Protein AF-A0A3M6BS94-F1 (afdb_monomer_lite)

InterPro domains:
  IPR003469 Glycoside hydrolase, family 68 [PF02435] (42-140)
  IPR023296 Glycosyl hydrolase, five-bladed beta-propeller domain superfamily [G3DSA:2.115.10.20] (40-140)
  IPR023296 Glycosyl hydrolase, five-bladed beta-propeller domain superfamily [SSF75005] (42-119)

Secondary structure (DSSP, 8-state):
---------SHHHHHHHHHHHHHHHSSHHHHHHTTT-TTGGG--SPPP---HHHHTT--TT-TTTPPPPPPTTPPPS-SSEEEEEEEE-B-TT--B-EETTEE-EEEEEEE--TT-GGGB-TTS-B-HHHHHHGGGGT--

Foldseek 3Di:
DDDDDDPDDPVVVVVVVVVVVVVVVPPVVVVVVLPPDPVNPPPPDDDDDCDPVNVVPDDQPDPVPHDDDDDPPDDDPDPWKDWDDKAWDADPVGHHDADPPHTDIDTFMATDCQPDQVQADPVRGGNSVVSVVCSVVGTD

Radius of gyration: 22.47 Å; chains: 1; bounding box: 51×60×48 Å

pLDDT: mean 79.57, std 26.52, range [26.73, 98.44]

Sequence (140 aa):
MAFERQRYSSVAAASQSYLKVLIMSNSSSAVSQLKNSPLVGNINYAPTVWSRADALKVNENDPTTTQPLVSPDFPVMSDTVFIWDTMPLRELDGTVVSVNGWSVILTLTADRHPNDPQYLDANGRYDIKRDWEDRHGRAR

Structure (mmCIF, N/CA/C/O backbone):
data_AF-A0A3M6BS94-F1
#
_entry.id   AF-A0A3M6BS94-F1
#
loop_
_atom_site.group_PDB
_atom_site.id
_atom_site.type_symbol
_atom_site.label_atom_id
_atom_site.label_alt_id
_atom_site.label_comp_id
_atom_site.label_asym_id
_atom_site.label_entity_id
_atom_site.label_seq_id
_atom_site.pdbx_PDB_ins_code
_atom_site.Cartn_x
_atom_site.Cartn_y
_atom_site.Cartn_z
_atom_site.occupancy
_atom_site.B_iso_or_equiv
_atom_site.auth_seq_id
_atom_site.auth_comp_id
_atom_site.auth_asym_id
_atom_site.auth_atom_id
_atom_site.pdbx_PDB_model_num
ATOM 1 N N . MET A 1 1 ? 19.980 32.746 21.914 1.00 34.34 1 MET A N 1
ATOM 2 C CA . MET A 1 1 ? 20.323 31.374 22.340 1.00 34.34 1 MET A CA 1
ATOM 3 C C . MET A 1 1 ? 19.536 30.420 21.462 1.00 34.34 1 MET A C 1
ATOM 5 O O . MET A 1 1 ? 18.316 30.510 21.443 1.00 34.34 1 MET A O 1
ATOM 9 N N . ALA A 1 2 ? 20.235 29.664 20.616 1.00 28.88 2 ALA A N 1
ATOM 10 C CA . ALA A 1 2 ? 19.656 28.866 19.540 1.00 28.88 2 ALA A CA 1
ATOM 11 C C . ALA A 1 2 ? 19.224 27.489 20.063 1.00 28.88 2 ALA A C 1
ATOM 13 O O . ALA A 1 2 ? 19.974 26.839 20.785 1.00 28.88 2 ALA A O 1
ATOM 14 N N . PHE A 1 3 ? 18.003 27.082 19.718 1.00 26.73 3 PHE A N 1
ATOM 15 C CA . PHE A 1 3 ? 17.407 25.807 20.104 1.00 26.73 3 PHE A CA 1
ATOM 16 C C . PHE A 1 3 ? 17.694 24.791 18.992 1.00 26.73 3 PHE A C 1
ATOM 18 O O . PHE A 1 3 ? 17.114 24.853 17.906 1.00 26.73 3 PHE A O 1
ATOM 25 N N . GLU A 1 4 ? 18.655 23.906 19.234 1.00 26.98 4 GLU A N 1
ATOM 26 C CA . GLU A 1 4 ? 19.094 22.884 18.289 1.00 26.98 4 GLU A CA 1
ATOM 27 C C . GLU A 1 4 ? 18.108 21.703 18.294 1.00 26.98 4 GLU A C 1
ATOM 29 O O . GLU A 1 4 ? 17.837 21.088 19.326 1.00 26.98 4 GLU A O 1
ATOM 34 N N . ARG A 1 5 ? 17.512 21.410 17.129 1.00 31.23 5 ARG A N 1
ATOM 35 C CA . ARG A 1 5 ? 16.587 20.284 16.933 1.00 31.23 5 ARG A CA 1
ATOM 36 C C . ARG A 1 5 ? 17.375 18.975 16.916 1.00 31.23 5 ARG A C 1
ATOM 38 O O . ARG A 1 5 ? 18.010 18.650 15.916 1.00 31.23 5 ARG A O 1
ATOM 45 N N . GLN A 1 6 ? 17.252 18.179 17.973 1.00 29.06 6 GLN A N 1
ATOM 46 C CA . GLN A 1 6 ? 17.680 16.783 17.955 1.00 29.06 6 GLN A CA 1
ATOM 47 C C . GLN A 1 6 ? 16.813 15.970 16.978 1.00 29.06 6 GLN A C 1
ATOM 49 O O . GLN A 1 6 ? 15.680 15.596 17.277 1.00 29.06 6 GLN A O 1
ATOM 54 N N . ARG A 1 7 ? 17.350 15.686 15.786 1.00 32.53 7 ARG A N 1
ATOM 55 C CA . ARG A 1 7 ? 16.844 14.639 14.889 1.00 32.53 7 ARG A CA 1
ATOM 56 C C . ARG A 1 7 ? 17.510 13.310 15.243 1.00 32.53 7 ARG A C 1
ATOM 58 O O . ARG A 1 7 ? 18.536 12.953 14.672 1.00 32.53 7 ARG A O 1
ATOM 65 N N . TYR A 1 8 ? 16.918 12.567 16.175 1.00 31.81 8 TYR A N 1
ATOM 66 C CA . TYR A 1 8 ? 17.336 11.196 16.468 1.00 31.81 8 TYR A CA 1
ATOM 67 C C . TYR A 1 8 ? 16.718 10.192 15.481 1.00 31.81 8 TYR A C 1
ATOM 69 O O . TYR A 1 8 ? 15.539 9.861 15.526 1.00 31.81 8 TYR A O 1
ATOM 77 N N . SER A 1 9 ? 17.570 9.742 14.556 1.00 40.62 9 SER A N 1
ATOM 78 C CA . SER A 1 9 ? 17.952 8.328 14.397 1.00 40.62 9 SER A CA 1
ATOM 79 C C . SER A 1 9 ? 16.873 7.252 14.165 1.00 40.62 9 SER A C 1
ATOM 81 O O . SER A 1 9 ? 16.862 6.244 14.867 1.00 40.62 9 SER A O 1
ATOM 83 N N . SER A 1 10 ? 16.064 7.356 13.109 1.00 36.84 10 SER A N 1
ATOM 84 C CA . SER A 1 10 ? 15.426 6.167 12.496 1.00 36.84 10 SER A CA 1
ATOM 85 C C . SER A 1 10 ? 16.078 5.747 11.169 1.00 36.84 10 SER A C 1
ATOM 87 O O . SER A 1 10 ? 16.049 4.575 10.804 1.00 36.84 10 SER A O 1
ATOM 89 N N . VAL A 1 11 ? 16.778 6.662 10.489 1.00 37.97 11 VAL A N 1
ATOM 90 C CA . VAL A 1 11 ? 17.466 6.376 9.211 1.00 37.97 11 VAL A CA 1
ATOM 91 C C . VAL A 1 11 ? 18.764 5.573 9.417 1.00 37.97 11 VAL A C 1
ATOM 93 O O . VAL A 1 11 ? 19.186 4.817 8.545 1.00 37.97 11 VAL A O 1
ATOM 96 N N . ALA A 1 12 ? 19.385 5.673 10.597 1.00 38.06 12 ALA A N 1
ATOM 97 C CA . ALA A 1 12 ? 20.634 4.972 10.910 1.00 38.06 12 ALA A CA 1
ATOM 98 C C . ALA A 1 12 ? 20.440 3.466 11.179 1.00 38.06 12 ALA A C 1
ATOM 100 O O . ALA A 1 12 ? 21.316 2.672 10.840 1.00 38.06 12 ALA A O 1
ATOM 101 N N . ALA A 1 13 ? 19.291 3.060 11.732 1.00 36.31 13 ALA A N 1
ATOM 102 C CA . ALA A 1 13 ? 19.003 1.651 12.009 1.00 36.31 13 ALA A CA 1
ATOM 103 C C . ALA A 1 13 ? 18.717 0.870 10.715 1.00 36.31 13 ALA A C 1
ATOM 105 O O . ALA A 1 13 ? 19.284 -0.200 10.505 1.00 36.31 13 ALA A O 1
ATOM 106 N N . ALA A 1 14 ? 17.943 1.454 9.791 1.00 39.47 14 ALA A N 1
ATOM 107 C CA . ALA A 1 14 ? 17.759 0.884 8.457 1.00 39.47 14 ALA A CA 1
ATOM 108 C C . ALA A 1 14 ? 19.083 0.862 7.669 1.00 39.47 14 ALA A C 1
ATOM 110 O O . ALA A 1 14 ? 19.396 -0.131 7.017 1.00 39.47 14 ALA A O 1
ATOM 111 N N . SER A 1 15 ? 19.909 1.909 7.793 1.00 39.75 15 SER A N 1
ATOM 112 C CA . SER A 1 15 ? 21.232 1.976 7.159 1.00 39.75 15 SER A CA 1
ATOM 113 C C . SER A 1 15 ? 22.153 0.826 7.586 1.00 39.75 15 SER A C 1
ATOM 115 O O . SER A 1 15 ? 22.807 0.232 6.733 1.00 39.75 15 SER A O 1
ATOM 117 N N . GLN A 1 16 ? 22.156 0.424 8.864 1.00 35.91 16 GLN A N 1
ATOM 118 C CA . GLN A 1 16 ? 22.969 -0.710 9.330 1.00 35.91 16 GLN A CA 1
ATOM 119 C C . GLN A 1 16 ? 22.481 -2.062 8.792 1.00 35.91 16 GLN A C 1
ATOM 121 O O . GLN A 1 16 ? 23.303 -2.903 8.418 1.00 35.91 16 GLN A O 1
ATOM 126 N N . SER A 1 17 ? 21.165 -2.268 8.693 1.00 38.34 17 SER A N 1
ATOM 127 C CA . SER A 1 17 ? 20.587 -3.482 8.102 1.00 38.34 17 SER A CA 1
ATOM 128 C C . SER A 1 17 ? 20.880 -3.581 6.601 1.00 38.34 17 SER A C 1
ATOM 130 O O . SER A 1 17 ? 21.274 -4.644 6.123 1.00 38.34 17 SER A O 1
ATOM 132 N N . TYR A 1 18 ? 20.784 -2.465 5.871 1.00 39.12 18 TYR A N 1
ATOM 133 C CA . TYR A 1 18 ? 21.134 -2.396 4.448 1.00 39.12 18 TYR A CA 1
ATOM 134 C C . TYR A 1 18 ? 22.643 -2.518 4.204 1.00 39.12 18 TYR A C 1
ATOM 136 O O . TYR A 1 18 ? 23.051 -3.215 3.278 1.00 39.12 18 TYR A O 1
ATOM 144 N N . LEU A 1 19 ? 23.487 -1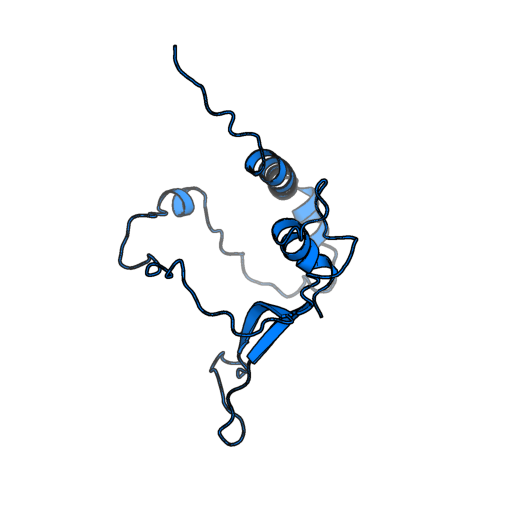.927 5.057 1.00 34.41 19 LEU A N 1
ATOM 145 C CA . LEU A 1 19 ? 24.943 -2.106 5.009 1.00 34.41 19 LEU A CA 1
ATOM 146 C C . LEU A 1 19 ? 25.330 -3.574 5.200 1.00 34.41 19 LEU A C 1
ATOM 148 O O . LEU A 1 19 ? 26.209 -4.059 4.492 1.00 34.41 19 LEU A O 1
ATOM 152 N N . LYS A 1 20 ? 24.646 -4.316 6.081 1.00 31.66 20 LYS A N 1
ATOM 153 C CA . LYS A 1 20 ? 24.878 -5.759 6.239 1.00 31.66 20 LYS A CA 1
ATOM 154 C C . LYS A 1 20 ? 24.555 -6.538 4.958 1.00 31.66 20 LYS A C 1
ATOM 156 O O . LYS A 1 20 ? 25.355 -7.376 4.550 1.00 31.66 20 LYS A O 1
ATOM 161 N N . VAL A 1 21 ? 23.439 -6.230 4.294 1.00 37.34 21 VAL A N 1
ATOM 162 C CA . VAL A 1 21 ? 23.040 -6.874 3.024 1.00 37.34 21 VAL A CA 1
ATOM 163 C C . VAL A 1 21 ? 23.991 -6.501 1.873 1.00 37.34 21 VAL A C 1
ATOM 165 O O . VAL A 1 21 ? 24.377 -7.360 1.076 1.00 37.34 21 VAL A O 1
ATOM 168 N N . LEU A 1 22 ? 24.447 -5.246 1.817 1.00 34.78 22 LEU A N 1
ATOM 169 C CA . LEU A 1 22 ? 25.379 -4.770 0.790 1.00 34.78 22 LEU A CA 1
ATOM 170 C C . LEU A 1 22 ? 26.784 -5.379 0.957 1.00 34.78 22 LEU A C 1
ATOM 172 O O . LEU A 1 22 ? 27.420 -5.743 -0.030 1.00 34.78 22 LEU A O 1
ATOM 176 N N . ILE A 1 23 ? 27.252 -5.562 2.199 1.00 39.06 23 ILE A N 1
ATOM 177 C CA . ILE A 1 23 ? 28.528 -6.239 2.489 1.00 39.06 23 ILE A CA 1
ATOM 178 C C . ILE A 1 23 ? 28.436 -7.740 2.160 1.00 39.06 23 ILE A C 1
ATOM 180 O O . ILE A 1 23 ? 29.387 -8.299 1.614 1.00 39.06 23 ILE A O 1
ATOM 184 N N . MET A 1 24 ? 27.283 -8.384 2.384 1.00 35.34 24 MET A N 1
ATOM 185 C CA . MET A 1 24 ? 27.066 -9.787 1.992 1.00 35.34 24 MET A CA 1
ATOM 186 C C . MET A 1 24 ? 27.039 -10.005 0.471 1.00 35.34 24 MET A C 1
ATOM 188 O O . MET A 1 24 ? 27.372 -11.091 0.000 1.00 35.34 24 MET A O 1
ATOM 192 N N . SER A 1 25 ? 26.720 -8.975 -0.314 1.00 40.44 25 SER A N 1
ATOM 193 C CA . SER A 1 25 ? 26.731 -9.058 -1.783 1.00 40.44 25 SER A CA 1
ATOM 194 C C . SER A 1 25 ? 28.145 -8.970 -2.378 1.00 40.44 25 SER A C 1
ATOM 196 O O . SER A 1 25 ? 28.381 -9.464 -3.476 1.00 40.44 25 SER A O 1
ATOM 198 N N . ASN A 1 26 ? 29.104 -8.404 -1.634 1.00 41.28 26 ASN A N 1
ATOM 199 C CA . ASN A 1 26 ? 30.525 -8.378 -2.006 1.00 41.28 26 ASN A CA 1
ATOM 200 C C . ASN A 1 26 ? 31.326 -9.554 -1.430 1.00 41.28 26 ASN A C 1
ATOM 202 O O . ASN A 1 26 ? 32.506 -9.710 -1.743 1.00 41.28 26 ASN A O 1
ATOM 206 N N . SER A 1 27 ? 30.716 -10.390 -0.587 1.00 40.00 27 SER A N 1
ATOM 207 C CA . SER A 1 27 ? 31.349 -11.629 -0.154 1.00 40.00 27 SER A CA 1
ATOM 208 C C . SER A 1 27 ? 31.184 -12.696 -1.235 1.00 40.00 27 SER A C 1
ATOM 210 O O . SER A 1 27 ? 30.068 -13.089 -1.573 1.00 40.00 27 SER A O 1
ATOM 212 N N . SER A 1 28 ? 32.306 -13.208 -1.748 1.00 47.81 28 SER A N 1
ATOM 213 C CA . SER A 1 28 ? 32.391 -14.321 -2.710 1.00 47.81 28 SER A CA 1
ATOM 214 C C . SER A 1 28 ? 31.606 -15.579 -2.291 1.00 47.81 28 SER A C 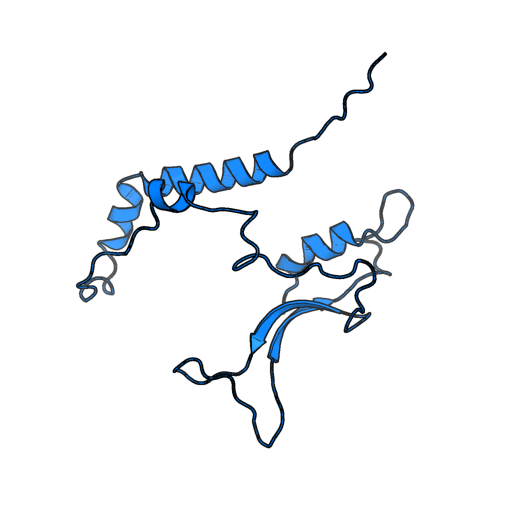1
ATOM 216 O O . SER A 1 28 ? 31.410 -16.490 -3.092 1.00 47.81 28 SER A O 1
ATOM 218 N N . SER A 1 29 ? 31.130 -15.634 -1.045 1.00 43.50 29 SER A N 1
ATOM 219 C CA . SER A 1 29 ? 30.254 -16.663 -0.498 1.00 43.50 29 SER A CA 1
ATOM 220 C C . SER A 1 29 ? 28.817 -16.605 -1.035 1.00 43.50 29 SER A C 1
ATOM 222 O O . SER A 1 29 ? 28.267 -17.667 -1.297 1.00 43.50 29 SER A O 1
ATOM 224 N N . ALA A 1 30 ? 28.206 -15.436 -1.274 1.00 44.12 30 ALA A N 1
ATOM 225 C CA . ALA A 1 30 ? 26.828 -15.369 -1.795 1.00 44.12 30 ALA A CA 1
ATOM 226 C C . ALA A 1 30 ? 26.733 -15.879 -3.246 1.00 44.12 30 ALA A C 1
ATOM 228 O O . ALA A 1 30 ? 25.821 -16.626 -3.596 1.00 44.12 30 ALA A O 1
ATOM 229 N N . VAL A 1 31 ? 27.747 -15.571 -4.062 1.00 44.75 31 VAL A N 1
ATOM 230 C CA . VAL A 1 31 ? 27.907 -16.123 -5.419 1.00 44.75 31 VAL A CA 1
ATOM 231 C C . VAL A 1 31 ? 28.221 -17.628 -5.375 1.00 44.75 31 VAL A C 1
ATOM 233 O O . VAL A 1 31 ? 27.805 -18.379 -6.255 1.00 44.75 31 VAL A O 1
ATOM 236 N N . SER A 1 32 ? 28.909 -18.101 -4.329 1.00 42.94 32 SER A N 1
ATOM 237 C CA . SER A 1 32 ? 29.201 -19.526 -4.135 1.00 42.94 32 SER A CA 1
ATOM 238 C C . SER A 1 32 ? 27.967 -20.357 -3.767 1.00 42.94 32 SER A C 1
ATOM 240 O O . SER A 1 32 ? 27.905 -21.519 -4.159 1.00 42.94 32 SER A O 1
ATOM 242 N N . GLN A 1 33 ? 26.987 -19.801 -3.045 1.00 42.75 33 GLN A N 1
ATOM 243 C CA . GLN A 1 33 ? 25.784 -20.546 -2.632 1.00 42.75 33 GLN A CA 1
ATOM 244 C C . GLN A 1 33 ? 24.807 -20.808 -3.792 1.00 42.75 33 GLN A C 1
ATOM 246 O O . GLN A 1 33 ? 24.020 -21.747 -3.739 1.00 42.75 33 GLN A O 1
ATOM 251 N N . LEU A 1 34 ? 24.892 -20.034 -4.879 1.00 48.41 34 LEU A N 1
ATOM 252 C CA . LEU A 1 34 ? 24.133 -20.281 -6.110 1.00 48.41 34 LEU A CA 1
ATOM 253 C C . LEU A 1 34 ? 24.735 -21.400 -6.977 1.00 48.41 34 LEU A C 1
ATOM 255 O O . LEU A 1 34 ? 24.039 -21.945 -7.822 1.00 48.41 34 LEU A O 1
ATOM 259 N N . LYS A 1 35 ? 25.999 -21.798 -6.784 1.00 43.03 35 LYS A N 1
ATOM 260 C CA . LYS A 1 35 ? 26.649 -22.795 -7.658 1.00 43.03 35 LYS A CA 1
ATOM 261 C C . LYS A 1 35 ? 26.177 -24.240 -7.462 1.00 43.03 35 LYS A C 1
ATOM 263 O O . LYS A 1 35 ? 26.392 -25.048 -8.360 1.00 43.03 35 LYS A O 1
ATOM 268 N N . ASN A 1 36 ? 25.528 -24.564 -6.341 1.00 46.41 36 ASN A N 1
ATOM 269 C CA . ASN A 1 36 ? 25.216 -25.955 -5.974 1.00 46.41 36 ASN A CA 1
ATOM 270 C C . ASN A 1 36 ? 23.716 -26.300 -5.993 1.00 46.41 36 ASN A C 1
ATOM 272 O O . ASN A 1 36 ? 23.330 -27.378 -5.542 1.00 46.41 36 ASN A O 1
ATOM 276 N N . SER A 1 37 ? 22.866 -25.424 -6.530 1.00 48.97 37 SER A N 1
ATOM 277 C CA . SER A 1 37 ? 21.441 -25.716 -6.700 1.00 48.97 37 SER A CA 1
ATOM 278 C C . SER A 1 37 ? 21.190 -26.371 -8.069 1.00 48.97 37 SER A C 1
ATOM 280 O O . SER A 1 37 ? 21.561 -25.783 -9.086 1.00 4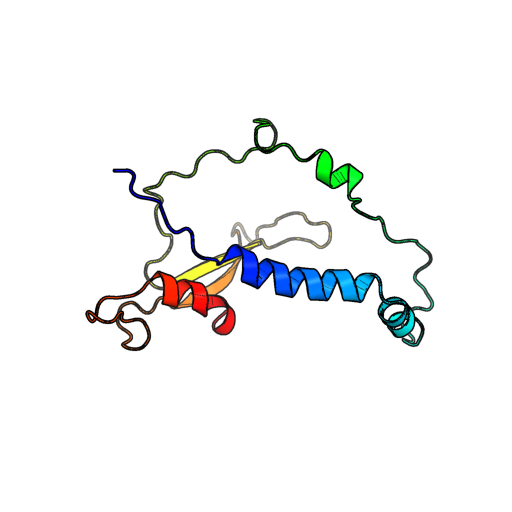8.97 37 SER A O 1
ATOM 282 N N . PRO A 1 38 ? 20.503 -27.531 -8.150 1.00 49.41 38 PRO A N 1
ATOM 283 C CA . PRO A 1 38 ? 20.219 -28.229 -9.415 1.00 49.41 38 PRO A CA 1
ATOM 284 C C . PRO A 1 38 ? 19.331 -27.431 -10.393 1.00 49.41 38 PRO A C 1
ATOM 286 O O . PRO A 1 38 ? 19.124 -27.849 -11.527 1.00 49.41 38 PRO A O 1
ATOM 289 N N . LEU A 1 39 ? 18.838 -26.261 -9.978 1.00 52.81 39 LEU A N 1
ATOM 290 C CA . LEU A 1 39 ? 18.056 -25.322 -10.786 1.00 52.81 39 LEU A CA 1
ATOM 291 C C . LEU A 1 39 ? 18.914 -24.282 -11.537 1.00 52.81 39 LEU A C 1
ATOM 293 O O . LEU A 1 39 ? 18.384 -23.521 -12.339 1.00 52.81 39 LEU A O 1
ATOM 297 N N . VAL A 1 40 ? 20.230 -24.234 -11.300 1.00 50.16 40 VAL A N 1
ATOM 298 C CA . VAL A 1 40 ? 21.137 -23.202 -11.856 1.00 50.16 40 VAL A CA 1
ATOM 299 C C . VAL A 1 40 ? 21.763 -23.625 -13.193 1.00 50.16 40 VAL A C 1
ATOM 301 O O . VAL A 1 40 ? 22.483 -22.860 -13.824 1.00 50.16 40 VAL A O 1
ATOM 304 N N . GLY A 1 41 ? 21.427 -24.819 -13.691 1.00 51.47 41 GLY A N 1
ATOM 305 C CA . GLY A 1 41 ? 21.954 -25.355 -14.951 1.00 51.47 41 GLY A CA 1
ATOM 306 C C . GLY A 1 41 ? 21.467 -24.667 -16.236 1.00 51.47 41 GLY A C 1
ATOM 307 O O . GLY A 1 41 ? 22.063 -24.904 -17.278 1.00 51.47 41 GLY A O 1
ATOM 308 N N . ASN A 1 42 ? 20.428 -23.819 -16.186 1.00 59.00 42 ASN A N 1
ATOM 309 C CA . ASN A 1 42 ? 19.760 -23.296 -17.392 1.00 59.00 42 ASN A CA 1
ATOM 310 C C . ASN A 1 42 ? 19.678 -21.759 -17.499 1.00 59.00 42 ASN A C 1
ATOM 312 O O . ASN A 1 42 ? 19.009 -21.251 -18.400 1.00 59.00 42 ASN A O 1
ATOM 316 N N . ILE A 1 43 ? 20.338 -20.991 -16.626 1.00 65.94 43 ILE A N 1
ATOM 317 C CA . ILE A 1 43 ? 20.330 -19.520 -16.724 1.00 65.94 43 ILE A CA 1
ATOM 318 C C . ILE A 1 43 ? 21.537 -19.061 -17.551 1.00 65.94 43 ILE A C 1
ATOM 320 O O . ILE A 1 43 ? 22.624 -18.848 -17.025 1.00 65.94 43 ILE A O 1
ATOM 324 N N . ASN A 1 44 ? 21.337 -18.904 -18.862 1.00 85.62 44 ASN A N 1
ATOM 325 C CA . ASN A 1 44 ? 22.375 -18.494 -19.821 1.00 85.62 44 ASN A CA 1
ATOM 326 C C . ASN A 1 44 ? 22.432 -16.972 -20.059 1.00 85.62 44 ASN A C 1
ATOM 328 O O . ASN A 1 44 ? 22.708 -16.525 -21.171 1.00 85.62 44 ASN A O 1
ATOM 332 N N . TYR A 1 45 ? 22.152 -16.152 -19.045 1.00 87.12 45 TYR A N 1
ATOM 333 C CA . TYR A 1 45 ? 22.247 -14.695 -19.164 1.00 87.12 45 TYR A CA 1
ATOM 334 C C . TYR A 1 45 ? 22.831 -14.058 -17.902 1.00 87.12 45 TYR A C 1
ATOM 336 O O . TYR A 1 45 ? 22.594 -14.512 -16.783 1.00 87.12 45 TYR A O 1
ATOM 344 N N . ALA A 1 46 ? 23.608 -12.990 -18.092 1.00 92.12 46 ALA A N 1
ATOM 345 C CA . ALA A 1 46 ? 24.127 -12.189 -16.992 1.00 92.12 46 ALA A CA 1
ATOM 346 C C . ALA A 1 46 ? 23.023 -11.263 -16.435 1.00 92.12 46 ALA A C 1
ATOM 348 O O . ALA A 1 46 ? 22.248 -10.715 -17.223 1.00 92.12 46 ALA A O 1
ATOM 349 N N . PRO A 1 47 ? 22.947 -11.043 -15.109 1.00 93.19 47 PRO A N 1
ATOM 350 C CA . PRO A 1 47 ? 22.039 -10.056 -14.534 1.00 93.19 47 PRO A CA 1
ATOM 351 C C . PRO A 1 47 ? 22.374 -8.632 -14.992 1.00 93.19 47 PRO A C 1
ATOM 353 O O . PRO A 1 47 ? 23.544 -8.257 -15.087 1.00 93.19 47 PRO A O 1
ATOM 356 N N . THR A 1 48 ? 21.352 -7.807 -15.207 1.00 95.44 48 THR A N 1
ATOM 357 C CA . THR A 1 48 ? 21.537 -6.361 -15.374 1.00 95.44 48 THR A CA 1
ATOM 358 C C . THR A 1 48 ? 21.788 -5.712 -14.016 1.00 95.44 48 THR A C 1
ATOM 360 O O . THR A 1 48 ? 21.087 -5.993 -13.046 1.00 95.44 48 THR A O 1
ATOM 363 N N . VAL A 1 49 ? 22.781 -4.825 -13.943 1.00 96.94 49 VAL A N 1
ATOM 364 C CA . VAL A 1 49 ? 23.154 -4.126 -12.708 1.00 96.94 49 VAL A CA 1
ATOM 365 C C . VAL A 1 49 ? 22.665 -2.685 -12.770 1.00 96.94 49 VAL A C 1
ATOM 367 O O . VAL A 1 49 ? 23.105 -1.924 -13.627 1.00 96.94 49 VAL A O 1
ATOM 370 N N . TRP A 1 50 ? 21.810 -2.288 -11.825 1.00 97.75 50 TRP A N 1
ATOM 371 C CA . TRP A 1 50 ? 21.566 -0.872 -11.550 1.00 97.75 50 TRP A CA 1
ATOM 372 C C . TRP A 1 50 ? 22.773 -0.312 -10.787 1.00 97.75 50 TRP A C 1
ATOM 374 O O . TRP A 1 50 ? 23.003 -0.651 -9.624 1.00 97.75 50 TRP A O 1
ATOM 384 N N . SER A 1 51 ? 23.618 0.460 -11.475 1.00 98.00 51 SER A N 1
ATOM 385 C CA . SER A 1 51 ? 24.931 0.845 -10.952 1.00 98.00 51 SER A CA 1
ATOM 386 C C . SER A 1 51 ? 24.878 2.078 -10.043 1.00 98.00 51 SER A C 1
ATOM 388 O O . SER A 1 51 ? 23.935 2.870 -10.070 1.00 98.00 51 SER A O 1
ATOM 390 N N . ARG A 1 52 ? 25.961 2.319 -9.287 1.00 98.44 52 ARG A N 1
ATOM 391 C CA . ARG A 1 52 ? 26.134 3.584 -8.545 1.00 98.44 52 ARG A CA 1
ATOM 392 C C . ARG A 1 52 ? 26.089 4.806 -9.467 1.00 98.44 52 ARG A C 1
ATOM 394 O O . ARG A 1 52 ? 25.552 5.832 -9.069 1.00 98.44 52 ARG A O 1
ATOM 401 N N . ALA A 1 53 ? 26.646 4.703 -10.676 1.00 98.25 53 ALA A N 1
ATOM 402 C CA . ALA A 1 53 ? 26.636 5.792 -11.649 1.00 98.25 53 ALA A CA 1
ATOM 403 C C . ALA A 1 53 ? 25.218 6.096 -12.159 1.00 98.25 53 ALA A C 1
ATOM 405 O O . ALA A 1 53 ? 24.911 7.251 -12.435 1.00 98.25 53 ALA A O 1
ATOM 406 N N . ASP A 1 54 ? 24.347 5.089 -12.246 1.00 98.38 54 ASP A N 1
ATOM 407 C CA . ASP A 1 54 ? 22.940 5.283 -12.602 1.00 98.38 54 ASP A CA 1
ATOM 408 C C . ASP A 1 54 ? 22.147 5.891 -11.449 1.00 98.38 54 ASP A C 1
ATOM 410 O O . ASP A 1 54 ? 21.375 6.820 -11.663 1.00 98.38 54 ASP A O 1
ATOM 414 N N . ALA A 1 55 ? 22.382 5.435 -10.216 1.00 98.19 55 ALA A N 1
ATOM 415 C CA . ALA A 1 55 ? 21.755 6.012 -9.029 1.00 98.19 55 ALA A CA 1
ATOM 416 C C . ALA A 1 55 ? 22.134 7.492 -8.811 1.00 98.19 55 ALA A C 1
ATOM 418 O O . ALA A 1 55 ? 21.312 8.271 -8.342 1.00 98.19 55 ALA A O 1
ATOM 419 N N . LEU A 1 56 ? 23.343 7.913 -9.205 1.00 98.44 56 LEU A N 1
ATOM 420 C CA . LEU A 1 56 ? 23.761 9.323 -9.159 1.00 98.44 56 LEU A CA 1
ATOM 421 C C . LEU A 1 56 ? 23.002 10.231 -10.144 1.00 98.44 56 LEU A C 1
ATOM 423 O O . LEU A 1 56 ? 23.127 11.448 -10.045 1.00 98.44 56 LEU A O 1
ATOM 427 N N . LYS A 1 57 ? 22.227 9.668 -11.080 1.00 98.19 57 LYS A N 1
ATOM 428 C CA . LYS A 1 57 ? 21.383 10.427 -12.020 1.00 98.19 57 LYS A CA 1
ATOM 429 C C . LYS A 1 57 ? 19.963 10.666 -11.495 1.00 98.19 57 LYS A C 1
ATOM 431 O O . LYS A 1 57 ? 19.188 11.332 -12.174 1.00 98.19 57 LYS A O 1
ATOM 436 N N . VAL A 1 58 ? 19.598 10.105 -10.339 1.00 98.25 58 VAL A N 1
ATOM 437 C CA . VAL A 1 58 ? 18.273 10.315 -9.735 1.00 98.25 58 VAL A CA 1
ATOM 438 C C . VAL A 1 58 ? 18.061 11.806 -9.472 1.00 98.25 58 VAL A C 1
ATOM 440 O O . VAL A 1 58 ? 18.929 12.470 -8.909 1.00 98.25 58 VAL A O 1
ATOM 443 N N . ASN A 1 59 ? 16.899 12.322 -9.873 1.00 97.75 59 ASN A N 1
ATOM 444 C CA . ASN A 1 59 ? 16.535 13.725 -9.720 1.00 97.75 59 ASN A CA 1
ATOM 445 C C . ASN A 1 59 ? 15.136 13.846 -9.104 1.00 97.75 59 ASN A C 1
ATOM 447 O O . ASN A 1 59 ? 14.139 13.583 -9.766 1.00 97.75 59 ASN A O 1
ATOM 451 N N . GLU A 1 60 ? 15.069 14.275 -7.846 1.00 97.00 60 GLU A N 1
ATOM 452 C CA . GLU A 1 60 ? 13.815 14.441 -7.096 1.00 97.00 60 GLU A CA 1
ATOM 453 C C . GLU A 1 60 ? 12.983 15.664 -7.518 1.00 97.00 60 GLU A C 1
ATOM 455 O O . GLU A 1 60 ? 11.837 15.793 -7.103 1.00 97.00 60 GLU A O 1
ATOM 460 N N . ASN A 1 61 ? 13.546 16.562 -8.333 1.00 95.19 61 ASN A N 1
ATOM 461 C CA . ASN A 1 61 ? 12.906 17.819 -8.727 1.00 95.19 61 ASN A CA 1
ATOM 462 C C . ASN A 1 61 ? 12.349 17.793 -10.162 1.00 95.19 61 ASN A C 1
ATOM 464 O O . ASN A 1 61 ? 11.941 18.833 -10.677 1.00 95.19 61 ASN A O 1
ATOM 468 N N . ASP A 1 62 ? 12.374 16.642 -10.840 1.00 97.69 62 ASP A N 1
ATOM 469 C CA . ASP A 1 62 ? 11.855 16.503 -12.202 1.00 97.69 62 ASP A CA 1
ATOM 470 C C . ASP A 1 62 ? 10.321 16.350 -12.186 1.00 97.69 62 ASP A C 1
ATOM 472 O O . ASP A 1 62 ? 9.813 15.300 -11.777 1.00 97.69 62 ASP A O 1
ATOM 476 N N . PRO A 1 63 ? 9.547 17.344 -12.660 1.00 97.00 63 PRO A N 1
ATOM 477 C CA . PRO A 1 63 ? 8.090 17.263 -12.646 1.00 97.00 63 PRO A CA 1
ATOM 478 C C . PRO A 1 63 ? 7.539 16.177 -13.582 1.00 97.00 63 PRO A C 1
ATOM 480 O O . PRO A 1 63 ? 6.393 15.773 -13.416 1.00 97.00 63 PRO A O 1
ATOM 483 N N . THR A 1 64 ? 8.324 15.683 -14.548 1.00 98.06 64 THR A N 1
ATOM 484 C CA . THR A 1 64 ? 7.908 14.597 -15.452 1.00 98.06 64 THR A CA 1
ATOM 485 C C . THR A 1 64 ? 7.914 13.226 -14.772 1.00 98.06 64 THR A C 1
ATOM 487 O O . THR A 1 64 ? 7.264 12.301 -15.257 1.00 98.06 64 THR A O 1
ATOM 490 N N . THR A 1 65 ? 8.606 13.097 -13.633 1.00 97.88 65 THR A N 1
ATOM 491 C CA . THR A 1 65 ? 8.706 11.859 -12.841 1.00 97.88 65 THR A CA 1
ATOM 492 C C . THR A 1 65 ? 8.344 12.055 -11.362 1.00 97.88 65 THR A C 1
ATOM 494 O O . THR A 1 65 ? 8.536 11.154 -10.547 1.00 97.88 65 THR A O 1
ATOM 497 N N . THR A 1 66 ? 7.759 13.203 -11.008 1.00 97.94 66 THR A N 1
ATOM 498 C CA . THR A 1 66 ? 7.283 13.510 -9.651 1.00 97.94 66 THR A CA 1
ATOM 499 C C . THR A 1 66 ? 5.788 13.222 -9.526 1.00 97.94 66 THR A C 1
ATOM 501 O O . THR A 1 66 ? 4.978 13.724 -10.306 1.00 97.94 66 THR A O 1
ATOM 504 N N . GLN A 1 67 ? 5.401 12.433 -8.520 1.00 97.75 67 GLN A N 1
ATOM 505 C CA . GLN A 1 67 ? 3.990 12.210 -8.200 1.00 97.75 67 GLN A CA 1
ATOM 506 C C . GLN A 1 67 ? 3.327 13.535 -7.767 1.00 97.75 67 GLN A C 1
ATOM 508 O O . GLN A 1 67 ? 3.913 14.268 -6.966 1.00 97.75 67 GLN A O 1
ATOM 513 N N . PRO A 1 68 ? 2.104 13.850 -8.233 1.00 97.56 68 PRO A N 1
ATOM 514 C CA . PRO A 1 68 ? 1.350 14.999 -7.739 1.00 97.56 68 PRO A CA 1
ATOM 515 C C . PRO A 1 68 ? 1.142 14.969 -6.220 1.00 97.56 68 PRO A C 1
ATOM 517 O O . PRO A 1 68 ? 1.078 13.903 -5.606 1.00 97.56 68 PRO A O 1
ATOM 520 N N . LEU A 1 69 ? 0.982 16.150 -5.619 1.00 97.94 69 LEU A N 1
ATOM 521 C CA . LEU A 1 69 ? 0.748 16.276 -4.181 1.00 97.94 69 LEU A CA 1
ATOM 522 C C . LEU A 1 69 ? -0.556 15.580 -3.767 1.00 97.94 69 LEU A C 1
ATOM 524 O O . LEU A 1 69 ? -1.629 15.877 -4.293 1.00 97.94 69 LEU A O 1
ATOM 528 N N . VAL A 1 70 ? -0.459 14.691 -2.778 1.00 97.62 70 VAL A N 1
ATOM 529 C CA . VAL A 1 70 ? -1.620 14.111 -2.093 1.00 97.62 70 VAL A CA 1
ATOM 530 C C . VAL A 1 70 ? -2.135 15.124 -1.072 1.00 97.62 70 VAL A C 1
ATOM 532 O O . VAL A 1 70 ? -1.355 15.682 -0.299 1.00 97.62 70 VAL A O 1
ATOM 535 N N . SER A 1 71 ? -3.446 15.372 -1.072 1.00 98.25 71 SER A N 1
ATOM 536 C CA . SER A 1 71 ? -4.082 16.268 -0.099 1.00 98.25 71 SER A CA 1
ATOM 537 C C . SER A 1 71 ? -3.854 15.767 1.335 1.00 98.25 71 SER A C 1
ATOM 539 O O . SER A 1 71 ? -3.998 14.565 1.559 1.00 98.25 71 SER A O 1
ATOM 541 N N . PRO A 1 72 ? -3.560 16.641 2.317 1.00 97.25 72 PRO A N 1
ATOM 542 C CA . PRO A 1 72 ? -3.509 16.241 3.725 1.00 97.25 72 PRO A CA 1
ATOM 543 C C . PRO A 1 72 ? -4.869 15.752 4.252 1.00 97.25 72 PRO A C 1
ATOM 545 O O . PRO A 1 72 ? -4.898 14.919 5.152 1.00 97.25 72 PRO A O 1
ATOM 548 N N . ASP A 1 73 ? -5.972 16.202 3.648 1.00 97.69 73 ASP A N 1
ATOM 549 C CA . ASP A 1 73 ? -7.344 15.814 3.996 1.00 97.69 73 ASP A CA 1
ATOM 550 C C . ASP A 1 73 ? -7.844 14.658 3.110 1.00 97.69 73 ASP A C 1
ATOM 552 O O . ASP A 1 73 ? -8.954 14.684 2.573 1.00 97.69 73 ASP A O 1
ATOM 556 N N . PHE A 1 74 ? -6.994 13.657 2.866 1.00 98.12 74 PHE A N 1
ATOM 557 C CA . PHE A 1 74 ? -7.371 12.507 2.045 1.00 98.12 74 PHE A CA 1
ATOM 558 C C . PHE A 1 74 ? -8.482 11.683 2.727 1.00 98.12 74 PHE A C 1
ATOM 560 O O . PHE A 1 74 ? -8.415 11.431 3.934 1.00 98.12 74 PHE A O 1
ATOM 567 N N . PRO A 1 75 ? -9.503 11.216 1.982 1.00 98.06 75 PRO A N 1
ATOM 568 C CA . PRO A 1 75 ? -10.499 10.317 2.543 1.00 98.06 75 PRO A CA 1
ATOM 569 C C . PRO A 1 75 ? -9.880 8.944 2.822 1.00 98.06 75 PRO A C 1
ATOM 571 O O . PRO A 1 75 ? -9.005 8.472 2.091 1.00 98.06 75 PRO A O 1
ATOM 574 N N . VAL A 1 76 ? -10.377 8.267 3.855 1.00 97.50 76 VAL A N 1
ATOM 575 C CA . VAL A 1 76 ? -10.067 6.856 4.106 1.00 97.50 76 VAL A CA 1
ATOM 576 C C . VAL A 1 76 ? -11.129 5.978 3.454 1.00 97.50 76 VAL A C 1
ATOM 578 O O . VAL A 1 76 ? -12.316 6.286 3.503 1.00 97.50 76 VAL A O 1
ATOM 581 N N . MET A 1 77 ? -10.714 4.874 2.829 1.00 97.12 77 MET A N 1
ATOM 582 C CA . MET A 1 77 ? -11.666 3.938 2.211 1.00 97.12 77 MET A CA 1
ATOM 583 C C . MET A 1 77 ? -12.371 3.039 3.234 1.00 97.12 77 MET A C 1
ATOM 585 O O . MET A 1 77 ? -13.421 2.481 2.935 1.00 97.12 77 MET A O 1
ATOM 589 N N . SER A 1 78 ? -11.792 2.879 4.427 1.00 97.56 78 SER A N 1
AT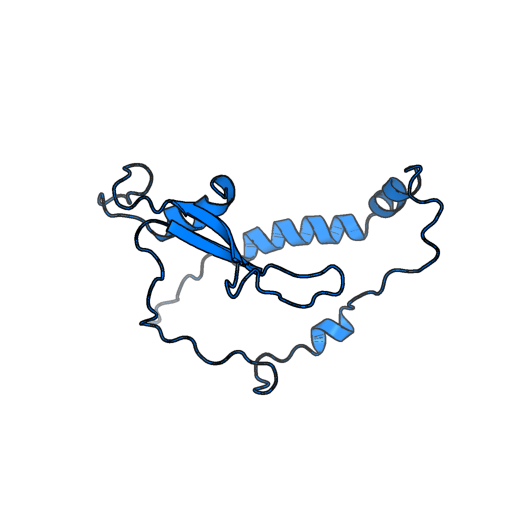OM 590 C CA . SER A 1 78 ? -12.387 2.134 5.534 1.00 97.56 78 SER A CA 1
ATOM 591 C C . SER A 1 78 ? -11.868 2.638 6.879 1.00 97.56 78 SER A C 1
ATOM 593 O O . SER A 1 78 ? -10.665 2.872 7.044 1.00 97.56 78 SER A O 1
ATOM 595 N N . ASP A 1 79 ? -12.779 2.730 7.847 1.00 96.88 79 ASP A N 1
ATOM 596 C CA . ASP A 1 79 ? -12.481 3.042 9.248 1.00 96.88 79 ASP A CA 1
ATOM 597 C C . ASP A 1 79 ? -12.059 1.808 10.059 1.00 96.88 79 ASP A C 1
ATOM 599 O O . ASP A 1 79 ? -11.590 1.941 11.189 1.00 96.88 79 ASP A O 1
ATOM 603 N N . THR A 1 80 ? -12.193 0.602 9.497 1.00 97.62 80 THR A N 1
ATOM 604 C CA . THR A 1 80 ? -11.956 -0.661 10.216 1.00 97.62 80 THR A CA 1
ATOM 605 C C . THR A 1 80 ? -10.677 -1.376 9.809 1.00 97.62 80 THR A C 1
ATOM 607 O O . THR A 1 80 ? -10.155 -2.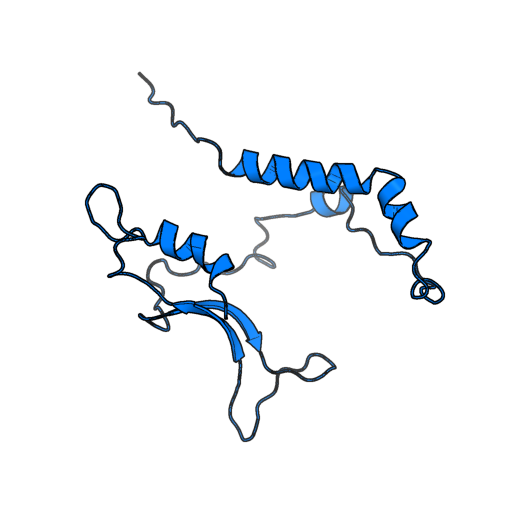162 10.594 1.00 97.62 80 THR A O 1
ATOM 610 N N . VAL A 1 81 ? -10.136 -1.100 8.619 1.00 98.06 81 VAL A N 1
ATOM 611 C CA . VAL A 1 81 ? -8.926 -1.765 8.118 1.00 98.06 81 VAL A CA 1
ATOM 612 C C . VAL A 1 81 ? -7.919 -0.783 7.530 1.00 98.06 81 VAL A C 1
ATOM 614 O O . VAL A 1 81 ? -8.253 0.289 7.017 1.00 98.06 81 VAL A O 1
ATOM 617 N N . PHE A 1 82 ? -6.657 -1.171 7.615 1.00 98.38 82 PHE A N 1
ATOM 618 C CA . PHE A 1 82 ? -5.551 -0.647 6.839 1.00 98.38 82 PHE A CA 1
ATOM 619 C C . PHE A 1 82 ? -5.378 -1.471 5.568 1.00 98.38 82 PHE A C 1
ATOM 621 O O . PHE A 1 82 ? -5.439 -2.698 5.612 1.00 98.38 82 PHE A O 1
ATOM 628 N N . ILE A 1 83 ? -5.081 -0.790 4.465 1.00 98.06 83 ILE A N 1
ATOM 629 C CA . ILE A 1 83 ? -4.620 -1.409 3.222 1.00 98.06 83 ILE A CA 1
ATOM 630 C C . ILE A 1 83 ? -3.344 -0.706 2.746 1.00 98.06 83 ILE A C 1
ATOM 632 O O . ILE A 1 83 ? -3.155 0.479 3.039 1.00 98.06 83 ILE A O 1
ATOM 636 N N . TRP A 1 84 ? -2.461 -1.412 2.038 1.00 97.56 84 TRP A N 1
ATOM 637 C CA . TRP A 1 84 ? -1.258 -0.806 1.447 1.00 97.56 84 TRP A CA 1
ATOM 638 C C . TRP A 1 84 ? -0.920 -1.377 0.069 1.00 97.56 84 TRP A C 1
ATOM 640 O O . TRP A 1 84 ? -1.406 -0.840 -0.921 1.00 97.56 84 TRP A O 1
ATOM 650 N N . ASP A 1 85 ? -0.107 -2.428 -0.032 1.00 98.19 85 ASP A N 1
ATOM 651 C CA . ASP A 1 85 ? 0.228 -3.030 -1.323 1.00 98.19 85 ASP A CA 1
ATOM 652 C C . ASP A 1 85 ? -1.071 -3.480 -1.992 1.00 98.19 85 ASP A C 1
ATOM 654 O O . ASP A 1 85 ? -1.837 -4.267 -1.427 1.00 98.19 85 ASP A O 1
ATOM 658 N N . THR A 1 86 ? -1.328 -2.942 -3.182 1.00 97.75 86 THR A N 1
ATOM 659 C CA . THR A 1 86 ? -2.534 -3.218 -3.958 1.00 97.75 86 THR A CA 1
ATOM 660 C C . THR A 1 86 ? -2.150 -3.918 -5.254 1.00 97.75 86 THR A C 1
ATOM 662 O O . THR A 1 86 ? -1.259 -3.492 -5.987 1.00 97.75 86 THR A O 1
ATOM 665 N N . MET A 1 87 ? -2.804 -5.043 -5.510 1.00 98.12 87 MET A N 1
ATOM 666 C CA . MET A 1 87 ? -2.494 -5.967 -6.591 1.00 98.12 87 MET A CA 1
ATOM 667 C C . MET A 1 87 ? -3.752 -6.129 -7.447 1.00 98.12 87 MET A C 1
ATOM 669 O O . MET A 1 87 ? -4.655 -6.878 -7.069 1.00 98.12 87 MET A O 1
ATOM 673 N N . PRO A 1 88 ? -3.872 -5.402 -8.569 1.00 98.44 88 PRO A N 1
ATOM 674 C CA . PRO A 1 88 ? -5.024 -5.545 -9.448 1.00 98.44 88 PRO A CA 1
ATOM 675 C C . PRO A 1 88 ? -5.043 -6.929 -10.103 1.00 98.44 88 PRO A C 1
ATOM 677 O O . PRO A 1 88 ? -3.990 -7.494 -10.414 1.00 98.44 88 PRO A O 1
ATOM 680 N N . LEU A 1 89 ? -6.244 -7.457 -10.349 1.00 98.31 89 LEU A N 1
ATOM 681 C CA . LEU A 1 89 ? -6.411 -8.676 -11.135 1.00 98.31 89 LEU A CA 1
ATOM 682 C C . LEU A 1 89 ? -5.887 -8.450 -12.560 1.00 98.31 89 LEU A C 1
ATOM 684 O O . LEU A 1 89 ? -6.244 -7.469 -13.217 1.00 98.31 89 LEU A O 1
ATOM 688 N N . ARG A 1 90 ? -5.025 -9.355 -13.026 1.00 98.44 90 ARG A N 1
ATOM 689 C CA . ARG A 1 90 ? -4.305 -9.209 -14.293 1.00 98.44 90 ARG A CA 1
ATOM 690 C C . ARG A 1 90 ? -4.058 -10.542 -14.988 1.00 98.44 90 ARG A C 1
ATOM 692 O O . ARG A 1 90 ? -3.947 -11.573 -14.328 1.00 98.44 90 ARG A O 1
ATOM 699 N N . GLU A 1 91 ? -3.911 -10.476 -16.303 1.00 98.12 91 GLU A N 1
ATOM 700 C CA . GLU A 1 91 ? -3.440 -11.573 -17.151 1.00 98.12 91 GLU A CA 1
ATOM 701 C C . GLU A 1 91 ? -1.926 -11.802 -16.994 1.00 98.12 91 GLU A C 1
ATOM 703 O O . GLU A 1 91 ? -1.197 -10.973 -16.430 1.00 98.12 91 GLU A O 1
ATOM 708 N N . LEU A 1 92 ? -1.430 -12.921 -17.538 1.00 97.75 92 LEU A N 1
ATOM 709 C CA . LEU A 1 92 ? -0.002 -13.276 -17.508 1.00 97.75 92 LEU A CA 1
ATOM 710 C C . LEU A 1 92 ? 0.892 -12.266 -18.245 1.00 97.75 92 LEU A C 1
ATOM 712 O O . LEU A 1 92 ? 2.064 -12.127 -17.901 1.00 97.75 92 LEU A O 1
ATOM 716 N N . ASP A 1 93 ? 0.346 -11.545 -19.225 1.00 97.31 93 ASP A N 1
ATOM 717 C CA . ASP A 1 93 ? 1.051 -10.484 -19.954 1.00 97.31 93 ASP A CA 1
ATOM 718 C C . ASP A 1 93 ? 1.084 -9.139 -19.204 1.00 97.31 93 ASP A C 1
ATOM 720 O O . ASP A 1 93 ? 1.835 -8.234 -19.562 1.00 97.31 93 ASP A O 1
ATOM 724 N N . GLY A 1 94 ? 0.312 -9.018 -18.121 1.00 97.31 94 GLY A N 1
ATOM 725 C CA . GLY A 1 94 ? 0.221 -7.830 -17.289 1.00 97.31 94 GLY A CA 1
ATOM 726 C C . GLY A 1 94 ? -0.962 -6.907 -17.520 1.00 97.31 94 GLY A C 1
ATOM 727 O O . GLY A 1 94 ? -1.090 -5.925 -16.788 1.00 97.31 94 GLY A O 1
ATOM 728 N N . THR A 1 95 ? -1.844 -7.233 -18.458 1.00 97.88 95 THR A N 1
ATOM 729 C CA . THR A 1 95 ? -3.087 -6.496 -18.686 1.00 97.88 95 THR A CA 1
ATOM 730 C C . THR A 1 95 ? -3.999 -6.585 -17.461 1.00 97.88 95 THR A C 1
ATOM 732 O O . THR A 1 95 ? -4.304 -7.684 -17.004 1.00 97.88 95 THR A O 1
ATOM 735 N N . VAL A 1 96 ? -4.452 -5.444 -16.927 1.00 98.25 96 VAL A N 1
ATOM 736 C CA . VAL A 1 96 ? -5.455 -5.394 -15.845 1.00 98.25 96 VAL A CA 1
ATOM 737 C C . VAL A 1 96 ? -6.839 -5.694 -16.417 1.00 98.25 96 VAL A C 1
ATOM 739 O O . VAL A 1 96 ? -7.230 -5.100 -17.422 1.00 98.25 96 VAL A O 1
ATOM 742 N N . VAL A 1 97 ? -7.589 -6.591 -15.774 1.00 98.00 97 VAL A N 1
ATOM 743 C CA . VAL A 1 97 ? -8.864 -7.107 -16.298 1.00 98.00 97 VAL A CA 1
ATOM 744 C C . VAL A 1 97 ? -10.027 -6.942 -15.323 1.00 98.00 97 VAL A C 1
ATOM 746 O O . VAL A 1 97 ? -9.853 -6.756 -14.119 1.00 98.00 97 VAL A O 1
ATOM 749 N N . SER A 1 98 ? -11.240 -7.037 -15.869 1.00 97.94 98 SER A N 1
ATOM 750 C CA . SER A 1 98 ? -12.488 -7.143 -15.111 1.00 97.94 98 SER A CA 1
ATOM 751 C C . SER A 1 98 ? -13.175 -8.468 -15.430 1.00 97.94 98 SER A C 1
ATOM 753 O O . SER A 1 98 ? -13.019 -9.006 -16.527 1.00 97.94 98 SER A O 1
ATOM 755 N N . VAL A 1 99 ? -13.951 -8.992 -14.484 1.00 97.62 99 VAL A N 1
ATOM 756 C CA . VAL A 1 99 ? -14.717 -10.231 -14.663 1.00 97.62 99 VAL A CA 1
ATOM 757 C C . VAL A 1 99 ? -16.196 -9.885 -14.599 1.00 97.62 99 VAL A C 1
ATOM 759 O O . VAL A 1 99 ? -16.678 -9.392 -13.583 1.00 97.62 99 VAL A O 1
ATOM 762 N N . ASN A 1 100 ? -16.924 -10.113 -15.694 1.00 97.44 100 ASN A N 1
ATOM 763 C CA . ASN A 1 100 ? -18.352 -9.782 -15.808 1.00 97.44 100 ASN A CA 1
ATOM 764 C C . ASN A 1 100 ? -18.671 -8.317 -15.445 1.00 97.44 100 ASN A C 1
ATOM 766 O O . ASN A 1 100 ? -19.680 -8.034 -14.802 1.00 97.44 100 ASN A O 1
ATOM 770 N N . GLY A 1 101 ? -17.787 -7.390 -15.823 1.00 97.75 101 GLY A N 1
ATOM 771 C CA . GLY A 1 101 ? -17.923 -5.961 -15.527 1.00 97.75 101 GLY A CA 1
ATOM 772 C C . GLY A 1 101 ? -17.437 -5.531 -14.138 1.00 97.75 101 GLY A C 1
ATOM 773 O O . GLY A 1 101 ? -17.476 -4.340 -13.842 1.00 97.75 101 GLY A O 1
ATOM 774 N N . TRP A 1 102 ? -16.946 -6.450 -13.301 1.00 98.44 102 TRP A N 1
ATOM 775 C CA . TRP A 1 102 ? -16.403 -6.131 -11.979 1.00 98.44 102 TRP A CA 1
ATOM 776 C C . TRP A 1 102 ? -14.879 -6.045 -11.999 1.00 98.44 102 TRP A C 1
ATOM 778 O O . TRP A 1 102 ? -14.193 -7.013 -12.337 1.00 98.44 102 TRP A O 1
ATOM 788 N N . SER A 1 103 ? -14.349 -4.892 -11.597 1.00 98.38 103 SER A N 1
ATOM 789 C CA . SER A 1 103 ? -12.921 -4.719 -11.324 1.00 98.38 103 SER A CA 1
ATOM 790 C C . SER A 1 103 ? -12.573 -5.286 -9.952 1.00 98.38 103 SER A C 1
ATOM 792 O O . SER A 1 103 ? -13.301 -5.065 -8.984 1.00 98.38 103 SER A O 1
ATOM 794 N N . VAL A 1 104 ? -11.446 -5.993 -9.865 1.00 98.25 104 VAL A N 1
ATOM 795 C CA . VAL A 1 104 ? -11.005 -6.668 -8.639 1.00 98.25 104 VAL A CA 1
ATOM 796 C C . VAL A 1 104 ? -9.581 -6.244 -8.292 1.00 98.25 104 VAL A C 1
ATOM 798 O O . VAL A 1 104 ? -8.694 -6.245 -9.147 1.00 98.25 104 VAL A O 1
ATOM 801 N N . ILE A 1 105 ? -9.364 -5.915 -7.019 1.00 98.31 105 ILE A N 1
ATOM 802 C CA . ILE A 1 105 ? -8.041 -5.698 -6.430 1.00 98.31 105 ILE A CA 1
ATOM 803 C C . ILE A 1 105 ? -7.855 -6.635 -5.240 1.00 98.31 105 ILE A C 1
ATOM 805 O O . ILE A 1 105 ? -8.802 -6.916 -4.507 1.00 98.31 105 ILE A O 1
ATOM 809 N N . LEU A 1 106 ? -6.627 -7.099 -5.047 1.00 98.25 106 LEU A N 1
ATOM 810 C CA . LEU A 1 106 ? -6.187 -7.787 -3.843 1.00 98.25 106 LEU A CA 1
ATOM 811 C C . LEU A 1 106 ? -5.328 -6.821 -3.030 1.00 98.25 106 LEU A C 1
ATOM 813 O O . LEU A 1 106 ? -4.561 -6.045 -3.601 1.00 98.25 106 LEU A O 1
ATOM 817 N N . THR A 1 107 ? -5.447 -6.853 -1.708 1.00 98.38 107 THR A N 1
ATOM 818 C CA . THR A 1 107 ? -4.736 -5.922 -0.827 1.00 98.38 107 THR A CA 1
ATOM 819 C C . THR A 1 107 ? -4.085 -6.662 0.321 1.00 98.38 107 THR A C 1
ATOM 821 O O . THR A 1 107 ? -4.713 -7.528 0.927 1.00 98.38 107 THR A O 1
ATOM 824 N N . LEU A 1 108 ? -2.854 -6.280 0.670 1.00 98.19 108 LEU A N 1
ATOM 825 C CA . LEU A 1 108 ? -2.357 -6.583 2.010 1.00 98.19 108 LEU A CA 1
ATOM 826 C C . LEU A 1 108 ? -3.187 -5.781 3.010 1.00 98.19 108 LEU A C 1
ATOM 828 O O . LEU A 1 108 ? -3.292 -4.557 2.885 1.00 98.19 108 LEU A O 1
ATOM 832 N N . THR A 1 109 ? -3.800 -6.489 3.958 1.00 98.38 109 THR A N 1
ATOM 833 C CA . THR A 1 109 ? -4.835 -5.929 4.828 1.00 98.38 109 THR A CA 1
ATOM 834 C C . THR A 1 109 ? -4.542 -6.248 6.292 1.00 98.38 109 THR A C 1
ATOM 836 O O . THR A 1 109 ? -4.172 -7.372 6.621 1.00 98.38 109 THR A O 1
ATOM 839 N N . ALA A 1 110 ? -4.735 -5.274 7.183 1.00 98.19 110 ALA A N 1
ATOM 840 C CA . ALA A 1 110 ? -4.713 -5.477 8.635 1.00 98.19 110 ALA A CA 1
ATOM 841 C C . ALA A 1 110 ? -5.843 -4.687 9.302 1.00 98.19 110 ALA A C 1
ATOM 843 O O . ALA A 1 110 ? -6.216 -3.618 8.822 1.00 98.19 110 ALA A O 1
ATOM 844 N N . ASP A 1 111 ? -6.373 -5.190 10.413 1.00 98.12 111 ASP A N 1
ATOM 845 C CA . ASP A 1 111 ? -7.414 -4.487 11.164 1.00 98.12 111 ASP A CA 1
ATOM 846 C C . ASP A 1 111 ? -6.840 -3.237 11.851 1.00 98.12 111 ASP A C 1
ATOM 848 O O . ASP A 1 111 ? -5.687 -3.215 12.294 1.00 98.12 111 ASP A O 1
ATOM 852 N N . ARG A 1 112 ? -7.657 -2.187 11.944 1.00 98.00 112 ARG A N 1
ATOM 853 C CA . ARG A 1 112 ? -7.398 -1.028 12.803 1.00 98.00 112 ARG A CA 1
ATOM 854 C C . ARG A 1 112 ? -7.861 -1.361 14.213 1.00 98.00 112 ARG A C 1
ATOM 856 O O . ARG A 1 112 ? -8.965 -1.870 14.397 1.00 98.00 112 ARG A O 1
ATOM 863 N N . HIS A 1 113 ? -7.064 -0.998 15.208 1.00 96.88 113 HIS A N 1
ATOM 864 C CA . HIS A 1 113 ? -7.323 -1.351 16.601 1.00 96.88 113 HIS A CA 1
ATOM 865 C C . HIS A 1 113 ? -7.419 -0.116 17.514 1.00 96.88 113 HIS A C 1
ATOM 867 O O . HIS A 1 113 ? -6.695 -0.018 18.505 1.00 96.88 113 HIS A O 1
ATOM 873 N N . PRO A 1 114 ? -8.340 0.832 17.242 1.00 95.50 114 PRO A N 1
ATOM 874 C CA . PRO A 1 114 ? -8.452 2.069 18.019 1.00 95.50 114 PRO A CA 1
ATOM 875 C C . PRO A 1 114 ? -8.888 1.853 19.474 1.00 95.50 114 PRO A C 1
ATOM 877 O O . PRO A 1 114 ? -8.667 2.719 20.316 1.00 95.50 114 PRO A O 1
ATOM 880 N N . ASN A 1 115 ? -9.511 0.708 19.766 1.00 94.12 115 ASN A N 1
ATOM 881 C CA . ASN A 1 115 ? -10.052 0.368 21.084 1.00 94.12 115 ASN A CA 1
ATOM 882 C C . ASN A 1 115 ? -9.229 -0.706 21.813 1.00 94.12 115 ASN A C 1
ATOM 884 O O . ASN A 1 115 ? -9.641 -1.168 22.875 1.00 94.12 115 ASN A O 1
ATOM 888 N N . ASP A 1 116 ? -8.109 -1.146 21.238 1.00 95.75 116 ASP A N 1
ATOM 889 C CA . ASP A 1 116 ? -7.279 -2.191 21.831 1.00 95.75 116 ASP A CA 1
ATOM 890 C C . ASP A 1 116 ? -6.240 -1.576 22.788 1.00 95.75 116 ASP A C 1
ATOM 892 O O . ASP A 1 116 ? -5.445 -0.727 22.364 1.00 95.75 116 ASP A O 1
ATOM 896 N N . PRO A 1 117 ? -6.197 -2.009 24.064 1.00 96.12 117 PRO A N 1
ATOM 897 C CA . PRO A 1 117 ? -5.224 -1.530 25.039 1.00 96.12 117 PRO A CA 1
ATOM 898 C C . PRO A 1 117 ? -3.758 -1.639 24.596 1.00 96.12 117 PRO A C 1
ATOM 900 O O . PRO A 1 117 ? -2.937 -0.838 25.042 1.00 96.12 117 PRO A O 1
ATOM 903 N N . GLN A 1 118 ? -3.407 -2.593 23.724 1.00 96.06 118 GLN A N 1
ATOM 904 C CA . GLN A 1 118 ? -2.021 -2.778 23.275 1.00 96.06 118 GLN A CA 1
ATOM 905 C C . GLN A 1 118 ? -1.498 -1.603 22.425 1.00 96.06 118 GLN A C 1
ATOM 907 O O . GLN A 1 118 ? -0.292 -1.328 22.399 1.00 96.06 118 GLN A O 1
ATOM 912 N N . TYR A 1 119 ? -2.405 -0.869 21.772 1.00 97.12 119 TYR A N 1
ATOM 913 C CA . TYR A 1 119 ? -2.087 0.296 20.945 1.00 97.12 119 TYR A CA 1
ATOM 914 C C . TYR A 1 119 ? -2.424 1.612 21.641 1.00 97.12 119 TYR A C 1
ATOM 916 O O . TYR A 1 119 ? -2.630 2.619 20.973 1.00 97.12 119 TYR A O 1
ATOM 924 N N . LEU A 1 120 ? -2.460 1.639 22.974 1.00 96.62 120 LEU A N 1
ATOM 925 C CA . LEU A 1 120 ? -2.538 2.888 23.723 1.00 96.62 120 LEU A CA 1
ATOM 926 C C . LEU A 1 120 ? -1.138 3.439 24.044 1.00 96.62 120 LEU A C 1
ATOM 928 O O . LEU A 1 120 ? -0.162 2.703 24.245 1.00 96.62 120 LEU A O 1
ATOM 932 N N . ASP A 1 121 ? -1.031 4.762 24.073 1.00 95.06 121 ASP A N 1
ATOM 933 C CA . ASP A 1 121 ? 0.132 5.489 24.566 1.00 95.06 121 ASP A CA 1
ATOM 934 C C . ASP A 1 121 ? 0.138 5.570 26.106 1.00 95.06 121 ASP A C 1
ATOM 936 O O . ASP A 1 121 ? -0.767 5.090 26.792 1.00 95.06 121 ASP A O 1
ATOM 940 N N . ALA A 1 122 ? 1.163 6.212 26.674 1.00 94.69 122 ALA A N 1
ATOM 941 C CA . ALA A 1 122 ? 1.284 6.390 28.124 1.00 94.69 122 ALA A CA 1
ATOM 942 C C . ALA A 1 122 ? 0.130 7.200 28.757 1.00 94.69 122 ALA A C 1
ATOM 944 O O . ALA A 1 122 ? -0.048 7.156 29.972 1.00 94.69 122 ALA A O 1
ATOM 945 N N . ASN A 1 123 ? -0.652 7.929 27.954 1.00 95.81 123 ASN A N 1
ATOM 946 C CA . ASN A 1 123 ? -1.807 8.714 28.386 1.00 95.81 123 ASN A CA 1
ATOM 947 C C . ASN A 1 123 ? -3.138 7.976 28.153 1.00 95.81 123 ASN A C 1
ATOM 949 O O . ASN A 1 123 ? -4.198 8.577 28.338 1.00 95.81 123 ASN A O 1
ATOM 953 N N . GLY A 1 124 ? -3.101 6.714 27.709 1.00 94.19 124 GLY A N 1
ATOM 954 C CA . GLY A 1 124 ? -4.290 5.926 27.389 1.00 94.19 124 GLY A CA 1
ATOM 955 C C . GLY A 1 124 ? -4.972 6.325 26.077 1.00 94.19 124 GLY A C 1
ATOM 956 O O . GLY A 1 124 ? -6.148 6.019 25.897 1.00 94.19 124 GLY A O 1
ATOM 957 N N . ARG A 1 125 ? -4.283 7.032 25.172 1.00 96.88 125 ARG A N 1
ATOM 958 C CA . ARG A 1 125 ? -4.816 7.425 23.857 1.00 96.88 125 ARG A CA 1
ATOM 959 C C . ARG A 1 125 ? -4.323 6.482 22.774 1.00 96.88 125 ARG A C 1
ATOM 961 O O . ARG A 1 125 ? -3.197 6.007 22.838 1.00 96.88 125 ARG A O 1
ATOM 968 N N . TYR A 1 126 ? -5.145 6.263 21.754 1.00 97.88 126 TYR A N 1
ATOM 969 C CA . TYR A 1 126 ? -4.784 5.426 20.615 1.00 97.88 126 TYR A CA 1
ATOM 970 C C . TYR A 1 126 ? -3.540 5.950 19.868 1.00 97.88 126 TYR A C 1
ATOM 972 O O . TYR A 1 126 ? -3.513 7.076 19.369 1.00 97.88 126 TYR A O 1
ATOM 980 N N . ASP A 1 127 ? -2.522 5.097 19.781 1.00 98.06 127 ASP A N 1
ATOM 981 C CA . ASP A 1 127 ? -1.257 5.281 19.078 1.00 98.06 127 ASP A CA 1
ATOM 982 C C . ASP A 1 127 ? -1.351 4.651 17.680 1.00 98.06 127 ASP A C 1
ATOM 984 O O . ASP A 1 127 ? -0.909 3.526 17.427 1.00 98.06 127 ASP A O 1
ATOM 988 N N . ILE A 1 128 ? -1.932 5.410 16.746 1.00 97.75 128 ILE A N 1
ATOM 989 C CA . ILE A 1 128 ? -2.075 4.995 15.343 1.00 97.75 128 ILE A CA 1
ATOM 990 C C . ILE A 1 128 ? -0.732 4.681 14.678 1.00 97.75 128 ILE A C 1
ATOM 992 O O . ILE A 1 128 ? -0.676 3.854 13.771 1.00 97.75 128 ILE A O 1
ATOM 996 N N . LYS A 1 129 ? 0.360 5.324 15.113 1.00 98.00 129 LYS A N 1
ATOM 997 C CA . LYS A 1 129 ? 1.688 5.076 14.550 1.00 98.00 129 LYS A CA 1
ATOM 998 C C . LYS A 1 129 ? 2.133 3.657 14.886 1.00 98.00 129 LYS A C 1
ATOM 1000 O O . LYS A 1 129 ? 2.595 2.955 13.991 1.00 98.00 129 LYS A O 1
ATOM 1005 N N . ARG A 1 130 ? 1.957 3.233 16.140 1.00 97.56 130 ARG A N 1
ATOM 1006 C CA . ARG A 1 130 ? 2.263 1.864 16.570 1.00 97.56 130 ARG A CA 1
ATOM 1007 C C . ARG A 1 130 ? 1.387 0.834 15.862 1.00 97.56 130 ARG A C 1
ATOM 1009 O O . ARG A 1 130 ? 1.932 -0.128 15.335 1.00 97.56 130 ARG A O 1
ATOM 1016 N N . ASP A 1 131 ? 0.071 1.054 15.803 1.00 98.25 131 ASP A N 1
ATOM 1017 C CA . ASP A 1 131 ? -0.857 0.134 15.120 1.00 98.25 131 ASP A CA 1
ATOM 1018 C C . ASP A 1 131 ? -0.506 -0.007 13.626 1.00 98.25 131 ASP A C 1
ATOM 1020 O O . ASP A 1 131 ? -0.422 -1.111 13.082 1.00 98.25 131 ASP A O 1
ATOM 1024 N N . TRP A 1 132 ? -0.194 1.111 12.963 1.00 98.25 132 TRP A N 1
ATOM 1025 C CA . TRP A 1 132 ? 0.254 1.107 11.573 1.00 98.25 132 TRP A CA 1
ATOM 1026 C C . TRP A 1 132 ? 1.596 0.393 11.394 1.00 98.25 132 TRP A C 1
ATOM 1028 O O . TRP A 1 132 ? 1.717 -0.448 10.510 1.00 98.25 132 TRP A O 1
ATOM 1038 N N . GLU A 1 133 ? 2.624 0.692 12.187 1.00 97.88 133 GLU A N 1
ATOM 1039 C CA . GLU A 1 133 ? 3.953 0.075 12.037 1.00 97.88 133 GLU A CA 1
ATOM 1040 C C . GLU A 1 133 ? 3.940 -1.439 12.314 1.00 97.88 133 GLU A C 1
ATOM 1042 O O . GLU A 1 133 ? 4.683 -2.179 11.671 1.00 97.88 133 GLU A O 1
ATOM 1047 N N . ASP A 1 134 ? 3.036 -1.911 13.174 1.00 97.50 134 ASP A N 1
ATOM 1048 C CA . ASP A 1 134 ? 2.839 -3.331 13.488 1.00 97.50 134 ASP A CA 1
ATOM 1049 C C . ASP A 1 134 ? 2.046 -4.106 12.410 1.00 97.50 134 ASP A C 1
ATOM 1051 O O . ASP A 1 134 ? 1.977 -5.336 12.413 1.00 97.50 134 ASP A O 1
ATOM 1055 N N . ARG A 1 135 ? 1.463 -3.419 11.414 1.00 97.75 135 ARG A N 1
ATOM 1056 C CA . ARG A 1 135 ? 0.646 -4.052 10.353 1.00 97.75 135 ARG A CA 1
ATOM 1057 C C . ARG A 1 135 ? 1.371 -5.159 9.583 1.00 97.75 135 ARG A C 1
ATOM 1059 O O . ARG A 1 135 ? 0.728 -6.088 9.106 1.00 97.75 135 ARG A O 1
ATOM 1066 N N . HIS A 1 136 ? 2.699 -5.083 9.469 1.00 96.81 136 HIS A N 1
ATOM 1067 C CA . HIS A 1 136 ? 3.496 -6.046 8.708 1.00 96.81 136 HIS A CA 1
ATOM 1068 C C . HIS A 1 136 ? 3.410 -7.470 9.279 1.00 96.81 136 HIS A C 1
ATOM 1070 O O . HIS A 1 136 ? 3.441 -8.424 8.510 1.00 96.81 136 HIS A O 1
ATOM 1076 N N . GLY A 1 137 ? 3.261 -7.617 10.601 1.00 95.62 137 GLY A N 1
ATOM 1077 C CA . GLY A 1 137 ? 3.094 -8.919 11.258 1.00 95.62 137 GLY A CA 1
ATOM 1078 C C . GLY A 1 137 ? 1.659 -9.452 11.245 1.00 95.62 137 GLY A C 1
ATOM 1079 O O . GLY A 1 137 ? 1.429 -10.593 11.636 1.00 95.62 137 GLY A O 1
ATOM 1080 N N . ARG A 1 138 ? 0.695 -8.634 10.808 1.00 95.62 138 ARG A N 1
ATOM 1081 C CA . ARG A 1 138 ? -0.750 -8.915 10.870 1.00 95.62 138 ARG A CA 1
ATOM 1082 C C . ARG A 1 138 ? -1.416 -8.946 9.495 1.00 95.62 138 ARG A C 1
ATOM 1084 O O . ARG A 1 138 ? -2.631 -9.105 9.410 1.00 95.62 138 ARG A O 1
ATOM 1091 N N . ALA A 1 139 ? -0.626 -8.759 8.440 1.00 90.31 139 ALA A N 1
ATOM 1092 C CA . ALA A 1 139 ? -1.093 -8.775 7.067 1.00 90.31 139 ALA A CA 1
ATOM 1093 C C . ALA A 1 139 ? -1.715 -10.138 6.738 1.00 90.31 139 ALA A C 1
ATOM 1095 O O . ALA A 1 139 ? -1.079 -11.174 6.945 1.00 90.31 139 ALA A O 1
ATOM 1096 N N . ARG A 1 140 ? -2.939 -10.120 6.218 1.00 80.62 140 ARG A N 1
ATOM 1097 C CA . ARG A 1 140 ? -3.675 -11.296 5.746 1.00 80.62 140 ARG A CA 1
ATOM 1098 C C . ARG A 1 140 ? -4.322 -11.036 4.395 1.00 80.62 140 ARG A C 1
ATOM 1100 O O . ARG A 1 140 ? -4.540 -9.841 4.075 1.00 80.62 140 ARG A O 1
#

Organism: Pseudomonas syringae pv. maculicola (NCBI:txid59511)

=== Feature glossary ===
Each block in this record encodes a different view of the same protein. In brief:

Predicted aligned error. PAE(i, j) answers: if I align the pred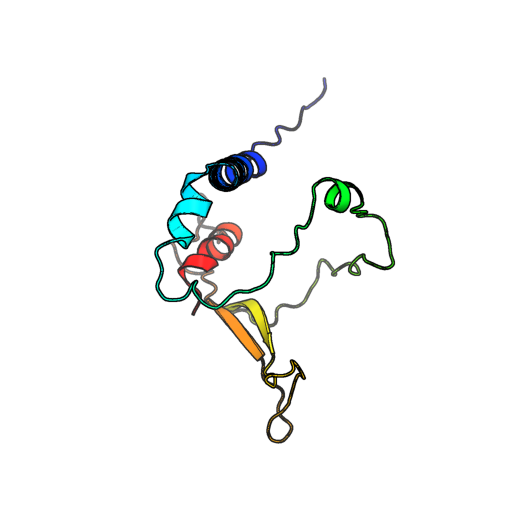icted and true structures on residue i, how far off (in Å) do I expect residue j to be? A block-diagonal PAE matrix with low values on the blocks and high values off-diagonal is the signature of a multi-domain protein with confidently predicted domains but uncertain inter-domain orientation.

Contact-map, Ramachandran, and PAE plots. Plot images: a contact map (which residues are close in 3D, as an N×N binary image), a Ramachandran scatter (backbone torsion angles, revealing secondary-structure composition at a glance), and — for AlphaFold structures — a PAE heatmap (pairwise prediction confidence).

Backbone torsions (φ/ψ). φ (phi) and ψ (psi) are the two rotatable backbone dihedrals per residue: φ is the C(i-1)–N–Cα–C torsion, ψ is the N–Cα–C–N(i+1) torsion, both in degrees on (−180°, 180°]. α-helical residues cluster near (−60°, −45°); β-strand residues near (−120°, +130°). A Ramachandran plot is simply a scatter of (φ, ψ) for every residue.

Foldseek 3Di. A 3Di character summarizes, for each residue, the relative orientation of the Cα frame of its nearest spatial neighbor. Because it encodes fold topology rather than chemistry, 3Di alignments detect remote structural similarity that sequence alignment misses.

Radius of gyration, Cα contacts, bounding box. Three whole-structure scalars: the radius of gyration (RMS distance of Cα from centroid, in Å), the count of Cα–Cα contacts (pairs closer than 8 Å and separated by more than four residues in sequence — i.e. tertiary, not local, contacts), and the bounding-box dimensions. Together they distinguish compact globular folds from extended fibres or disordered chains.

Sequence. Sequence gives the chain of amino acids in standard one-letter code (A=alanine, C=cysteine, …, Y=tyrosine), read N→C. It is the only feature that is directly encoded by the gene; all structural features are derived from the folded form of this sequence.

mmCIF coordinates. Atomic coordinates in PDBx/mmCIF format — the same representation the Protein Data Bank distributes. Each line of the _atom_site loop places one backbone atom in Cartesian space (units: ångströms, origin: arbitrary).

Secondary structure (3-state, P-SEA). Three-state secondary structure (P-SEA) collapses the eight DSSP classes into helix (a), strand (b), and coil (c). P-SEA assigns these from Cα geometry alone — distances and angles — without requiring backbone oxygens, so it works on any Cα trace.

InterPro / GO / CATH / organism. Functional annotations link the protein to curated databases. InterPro entries identify conserved domains and families by matching the sequence against member-database signatures (Pfam, PROSITE, CDD, …). Gene Ontology (GO) terms describe molecular function, biological process, and cellular component in a controlled vocabulary. CATH places the structure in a hierarchical fold classification (Class/Architecture/Topology/Homologous-superfamily). The organism is the source species.

B-factor. B-factor (Debye–Waller factor) reflects atomic displacement in the crystal lattice. It is an experimental observable (units Å²), not a prediction; low values mean the atom is pinned down, high values mean it moves or is heterogeneous across the crystal.

Rendered structure images. Structure images are PyMOL renders from six orthogonal camera directions. Cartoon representation draws helices as coils and strands as arrows; sticks shows the backbone as bonds; surface shows the solvent-excluded envelope. Rainbow coloring maps sequence position to hue (blue→red, N→C); chain coloring assigns a distinct color per polypeptide.

Solvent-accessible surface area. Solvent-accessible surface area (SASA) is the area in Å² traced out by the centre of a 1.4 Å probe sphere (a water molecule) rolled over the protein's van der Waals surface (Shrake–Rupley / Lee–Richards construction). Buried residues have near-zero SASA; fully exposed residues can exceed 200 Å². The total SASA scales roughly with the number of surface residues.

Secondary structure (8-state, DSSP). The SS8 string is DSSP's per-residue secondary-structure call. α-helix (H) means an i→i+4 H-bond ladder; β-strand (E) means the residue participates in a β-sheet; 3₁₀ (G) and π (I) are tighter and wider helices; T/S are turns/bends; '-' is loop.

pLDDT. For AlphaFold models, the B-factor field carries pLDDT — the model's own estimate of local accuracy on a 0–100 scale. Regions with pLDDT<50 should be treated as essentially unmodeled; they often correspond to intrinsically disordered segments.

Nearest PDB structures. Nearest PDB neighbors are the top structural matches found by Foldseek when searching this structure against the entire Protein Data Bank. Each hit reports a TM-score (0 to 1; >0.5 almost always implies the same fold) and an E-value. These are *structural* homologs — they may share no detectable sequence similarity.